Protein AF-A0A815ZBN8-F1 (afdb_monomer)

Organism: NCBI:txid392030

Mean predicted aligned error: 6.79 Å

Sequence (101 aa):
MGLISPPGMSAYCASKYAFELFSECLRREMFPWSLRISIIESGCLRTLIIQRHDRILRDLWNGLSADIRNRWGDNFYNDLLEKSVTKSPSTKHAEDPMKVV

Radius of gyration: 18.36 Å; Cα contacts (8 Å, |Δi|>4): 54; chains: 1; bounding box: 40×22×52 Å

Structure (mmCIF, N/CA/C/O backbone):
data_AF-A0A815ZBN8-F1
#
_entry.id   AF-A0A815ZBN8-F1
#
loop_
_atom_site.group_PDB
_atom_site.id
_atom_site.type_symbol
_atom_site.label_atom_id
_atom_site.label_alt_id
_atom_site.label_comp_id
_atom_site.label_asym_id
_atom_site.label_entity_id
_atom_site.label_seq_id
_atom_site.pdbx_PDB_ins_code
_atom_site.Cartn_x
_atom_site.Cartn_y
_atom_site.Cartn_z
_atom_site.occupancy
_atom_site.B_iso_or_equiv
_atom_site.auth_seq_id
_atom_site.auth_comp_id
_atom_site.auth_asym_id
_atom_site.auth_atom_id
_atom_site.pdbx_PDB_model_num
ATOM 1 N N . MET A 1 1 ? -0.594 7.890 5.452 1.00 57.03 1 MET A N 1
ATOM 2 C CA . MET A 1 1 ? -0.630 7.756 3.960 1.00 57.03 1 MET A CA 1
ATOM 3 C C . MET A 1 1 ? -2.085 7.660 3.460 1.00 57.03 1 MET A C 1
ATOM 5 O O . MET A 1 1 ? -2.356 6.928 2.514 1.00 57.03 1 MET A O 1
ATOM 9 N N . GLY A 1 2 ? -2.995 8.436 4.067 1.00 56.50 2 GLY A N 1
ATOM 10 C CA . GLY A 1 2 ? -4.401 8.605 3.665 1.00 56.50 2 GLY A CA 1
ATOM 11 C C . GLY A 1 2 ? -4.772 10.069 3.378 1.00 56.50 2 GLY A C 1
ATOM 12 O O . GLY A 1 2 ? -5.930 10.456 3.420 1.00 56.50 2 GLY A O 1
ATOM 13 N N . LEU A 1 3 ? -3.788 10.929 3.088 1.00 62.34 3 LEU A N 1
ATOM 14 C CA . LEU A 1 3 ? -4.010 12.356 2.785 1.00 62.34 3 LEU A CA 1
ATOM 15 C C . LEU A 1 3 ? -3.426 12.783 1.434 1.00 62.34 3 LEU A C 1
ATOM 17 O O . LEU A 1 3 ? -3.950 13.686 0.790 1.00 62.34 3 LEU A O 1
ATOM 21 N N . ILE A 1 4 ? -2.341 12.140 0.995 1.00 72.75 4 ILE A N 1
ATOM 22 C CA . ILE A 1 4 ? -1.635 12.456 -0.249 1.00 72.75 4 ILE A CA 1
ATOM 23 C C . ILE A 1 4 ? -1.330 11.138 -0.959 1.00 72.75 4 ILE A C 1
ATOM 25 O O . ILE A 1 4 ? -0.798 10.213 -0.345 1.00 72.75 4 ILE A O 1
ATOM 29 N N . SER A 1 5 ? -1.655 11.069 -2.252 1.00 80.19 5 SER A N 1
ATOM 30 C CA . SER A 1 5 ? -1.381 9.911 -3.109 1.00 80.19 5 SER A CA 1
ATOM 31 C C . SER A 1 5 ? -0.306 10.267 -4.138 1.00 80.19 5 SER A C 1
ATOM 33 O O . SER A 1 5 ? -0.632 10.855 -5.172 1.00 80.19 5 SER A O 1
ATOM 35 N N . PRO A 1 6 ? 0.980 9.971 -3.876 1.00 76.44 6 PRO A N 1
ATOM 36 C CA . PRO A 1 6 ? 2.029 10.239 -4.848 1.00 76.44 6 PRO A CA 1
ATOM 37 C C . PRO A 1 6 ? 1.872 9.339 -6.092 1.00 76.44 6 PRO A C 1
ATOM 39 O O . PRO A 1 6 ? 1.405 8.197 -5.978 1.00 76.44 6 PRO A O 1
ATOM 42 N N . PRO A 1 7 ? 2.282 9.815 -7.285 1.00 76.94 7 PRO A N 1
ATOM 43 C CA . PRO A 1 7 ? 2.292 8.999 -8.497 1.00 76.94 7 PRO A CA 1
ATOM 44 C C . PRO A 1 7 ? 3.058 7.685 -8.292 1.00 76.94 7 PRO A C 1
ATOM 46 O O . PRO A 1 7 ? 4.107 7.666 -7.653 1.00 76.94 7 PRO A O 1
ATOM 49 N N . GLY A 1 8 ? 2.527 6.583 -8.829 1.00 78.12 8 GLY A N 1
ATOM 50 C CA . GLY A 1 8 ? 3.114 5.242 -8.690 1.00 78.12 8 GLY A CA 1
ATOM 51 C C . GLY A 1 8 ? 2.685 4.459 -7.441 1.00 78.12 8 GLY A C 1
ATOM 52 O O . GLY A 1 8 ? 2.948 3.265 -7.373 1.00 78.12 8 GLY A O 1
ATOM 53 N N . MET A 1 9 ? 1.967 5.078 -6.494 1.00 80.38 9 MET A N 1
ATOM 54 C CA . MET A 1 9 ? 1.527 4.431 -5.243 1.00 80.38 9 MET A CA 1
ATOM 55 C C . MET A 1 9 ? 0.006 4.245 -5.141 1.00 80.38 9 MET A C 1
ATOM 57 O O . MET A 1 9 ? -0.508 3.954 -4.063 1.00 80.38 9 MET A O 1
ATOM 61 N N . SER A 1 10 ? -0.735 4.394 -6.244 1.00 87.12 10 SER A N 1
ATOM 62 C CA . SER A 1 10 ? -2.208 4.422 -6.243 1.00 87.12 10 SER A 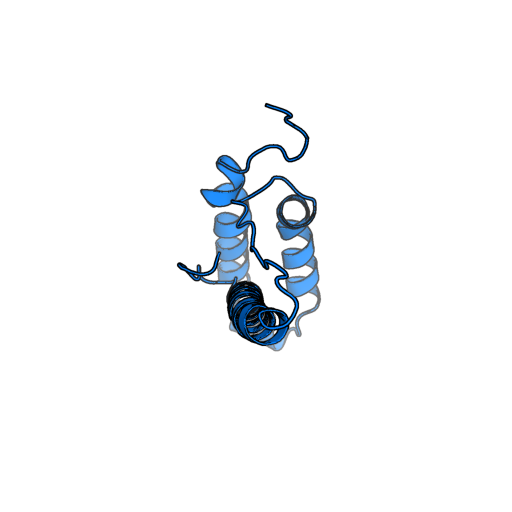CA 1
ATOM 63 C C . SER A 1 10 ? -2.844 3.201 -5.574 1.00 87.12 10 SER A C 1
ATOM 65 O O . SER A 1 10 ? -3.721 3.366 -4.732 1.00 87.12 10 SER A O 1
ATOM 67 N N . ALA A 1 11 ? -2.375 1.988 -5.880 1.00 89.00 11 ALA A N 1
ATOM 68 C CA . ALA A 1 11 ? -2.898 0.758 -5.279 1.00 89.00 11 ALA A CA 1
ATOM 69 C C . ALA A 1 11 ? -2.636 0.683 -3.762 1.00 89.00 11 ALA A C 1
ATOM 71 O O . ALA A 1 11 ? -3.510 0.281 -2.991 1.00 89.00 11 ALA A O 1
ATOM 72 N N . TYR A 1 12 ? -1.446 1.109 -3.324 1.00 86.00 12 TYR A N 1
ATOM 73 C CA . TYR A 1 12 ? -1.094 1.168 -1.905 1.00 86.00 12 TYR A CA 1
ATOM 74 C C . TYR A 1 12 ? -1.952 2.200 -1.165 1.00 86.00 12 TYR A C 1
ATOM 76 O O . TYR A 1 12 ? -2.567 1.870 -0.151 1.00 86.00 12 TYR A O 1
ATOM 84 N N . CYS A 1 13 ? -2.051 3.422 -1.697 1.00 87.94 13 CYS A N 1
ATOM 85 C CA . CYS A 1 13 ? -2.881 4.484 -1.134 1.00 87.94 13 CYS A CA 1
ATOM 86 C C . CYS A 1 13 ? -4.350 4.055 -1.065 1.00 87.94 13 CYS A C 1
ATOM 88 O O . CYS A 1 13 ? -4.939 4.134 0.007 1.00 87.94 13 CYS A O 1
ATOM 90 N N . ALA A 1 14 ? -4.917 3.509 -2.146 1.00 91.31 14 ALA A N 1
ATOM 91 C CA . ALA A 1 14 ? -6.290 2.999 -2.164 1.00 91.31 14 ALA A CA 1
ATOM 92 C C . ALA A 1 14 ? -6.537 1.965 -1.053 1.00 91.31 14 ALA A C 1
ATOM 94 O O . ALA A 1 14 ? -7.546 2.033 -0.356 1.00 91.31 14 ALA A O 1
ATOM 95 N N . SER A 1 15 ? -5.581 1.057 -0.833 1.00 92.75 15 SER A N 1
ATOM 96 C CA . SER A 1 15 ? -5.661 0.061 0.240 1.00 92.75 15 SER A CA 1
ATOM 97 C C . SER A 1 15 ? -5.605 0.699 1.637 1.00 92.75 15 SER A C 1
ATOM 99 O O . SER A 1 15 ? -6.329 0.272 2.534 1.00 92.75 15 SER A O 1
ATOM 101 N N . LYS A 1 16 ? -4.782 1.741 1.838 1.00 91.00 16 LYS A N 1
ATOM 102 C CA . LYS A 1 16 ? -4.711 2.491 3.106 1.00 91.00 16 LYS A CA 1
ATOM 103 C C . LYS A 1 16 ? -6.001 3.266 3.393 1.00 91.00 16 LYS A C 1
ATOM 105 O O . LYS A 1 16 ? -6.508 3.152 4.504 1.00 91.00 16 LYS A O 1
ATOM 110 N N . TYR A 1 17 ? -6.576 3.933 2.391 1.00 91.81 17 TYR A N 1
ATOM 111 C CA . TYR A 1 17 ? -7.891 4.580 2.502 1.00 91.81 17 TYR A CA 1
ATOM 112 C C . TYR A 1 17 ? -9.005 3.576 2.825 1.00 91.81 17 TYR A C 1
ATOM 114 O O . TYR A 1 17 ? -9.831 3.819 3.702 1.00 91.81 17 TYR A O 1
ATOM 122 N N . ALA A 1 18 ? -9.022 2.423 2.149 1.00 94.00 18 ALA A N 1
ATOM 123 C CA . ALA A 1 18 ? -9.998 1.373 2.429 1.00 94.00 18 ALA A CA 1
ATOM 124 C C . ALA A 1 18 ? -9.875 0.850 3.871 1.00 94.00 18 ALA A C 1
ATOM 126 O O . ALA A 1 18 ? -10.884 0.626 4.536 1.00 94.00 18 ALA A O 1
ATOM 127 N N . PHE A 1 19 ? -8.647 0.701 4.376 1.00 94.06 19 PHE A N 1
ATOM 128 C CA . PHE A 1 19 ? -8.393 0.284 5.754 1.00 94.06 19 PHE A CA 1
ATOM 129 C C . PHE A 1 19 ? -8.848 1.324 6.792 1.00 94.06 19 PHE A C 1
ATOM 131 O O . PHE A 1 19 ? -9.391 0.956 7.837 1.00 94.06 19 PHE A O 1
ATOM 138 N N . GLU A 1 20 ? -8.658 2.614 6.509 1.00 93.88 20 GLU A N 1
ATOM 139 C CA . GLU A 1 20 ? -9.171 3.707 7.343 1.00 93.88 20 GLU A CA 1
ATOM 140 C C . GLU A 1 20 ? -10.700 3.669 7.427 1.00 93.88 20 GLU A C 1
ATOM 142 O O . GLU A 1 20 ? -11.255 3.688 8.527 1.00 93.88 20 GLU A O 1
ATOM 147 N N . LEU A 1 21 ? -11.376 3.509 6.285 1.00 95.00 21 LEU A N 1
ATOM 148 C CA . LEU A 1 21 ? -12.834 3.388 6.234 1.00 95.00 21 LEU A CA 1
ATOM 149 C C . LEU A 1 21 ? -13.338 2.135 6.964 1.00 95.00 21 LEU A C 1
ATOM 151 O O . LEU A 1 21 ? -14.301 2.204 7.725 1.00 95.00 21 LEU A O 1
ATOM 155 N N . PHE A 1 22 ? -12.673 0.996 6.776 1.00 96.62 22 PHE A N 1
ATOM 156 C CA . PHE A 1 22 ? -12.995 -0.236 7.495 1.00 96.62 22 PHE A CA 1
ATOM 157 C C . PHE A 1 22 ? -12.912 -0.039 9.015 1.00 96.62 22 PHE A C 1
ATOM 159 O O . PHE A 1 22 ? -13.824 -0.414 9.750 1.00 96.62 22 PHE A O 1
ATOM 166 N N . SER A 1 23 ? -11.843 0.600 9.485 1.00 96.50 23 SER A N 1
ATOM 167 C CA . SER A 1 23 ? -11.629 0.872 10.908 1.00 96.50 23 SER A CA 1
ATOM 168 C C . SER A 1 23 ? -12.654 1.861 11.483 1.00 96.50 23 SER A C 1
ATOM 170 O O . SER A 1 23 ? -13.029 1.746 12.650 1.00 96.50 23 SER A O 1
ATOM 172 N N . GLU A 1 24 ? -13.124 2.821 10.679 1.00 96.06 24 GLU A N 1
ATOM 173 C CA . GLU A 1 24 ? -14.221 3.735 11.031 1.00 96.06 24 GLU A CA 1
ATOM 174 C C . GLU A 1 24 ? -15.540 2.979 11.250 1.00 96.06 24 GLU A C 1
ATOM 176 O O . GLU A 1 24 ? -16.194 3.182 12.276 1.00 96.06 24 GLU A O 1
ATOM 181 N N . CYS A 1 25 ? -15.909 2.078 10.332 1.00 97.62 25 CYS A N 1
ATOM 182 C CA . CYS A 1 25 ? -17.081 1.212 10.495 1.00 97.62 25 CYS A CA 1
ATOM 183 C C . CYS A 1 25 ? -16.948 0.344 11.748 1.00 97.62 25 CYS A C 1
ATOM 185 O O . CYS A 1 25 ? -17.833 0.357 12.607 1.00 97.62 25 CYS A O 1
ATOM 187 N N . LEU A 1 26 ? -15.795 -0.312 11.912 1.00 97.75 26 LEU A N 1
ATOM 188 C CA . LEU A 1 26 ? -15.524 -1.177 13.055 1.00 97.75 26 LEU A CA 1
ATOM 189 C C . LEU A 1 26 ? -15.632 -0.419 14.384 1.00 97.75 26 LEU A C 1
ATOM 191 O O . LEU A 1 26 ? -16.138 -0.960 15.361 1.00 97.75 26 LEU A O 1
ATOM 195 N N . ARG A 1 27 ? -15.217 0.852 14.443 1.00 97.62 27 ARG A N 1
ATOM 196 C CA . ARG A 1 27 ? -15.368 1.669 15.658 1.00 97.62 27 ARG A CA 1
ATOM 197 C C . ARG A 1 27 ? -16.832 1.832 16.069 1.00 97.62 27 ARG A C 1
ATOM 199 O O . ARG A 1 27 ? -17.131 1.784 17.259 1.00 97.62 27 ARG A O 1
ATOM 206 N N . ARG A 1 28 ? -17.733 2.032 15.104 1.00 97.44 28 ARG A N 1
ATOM 207 C CA . ARG A 1 28 ? -19.177 2.181 15.358 1.00 97.44 28 ARG A CA 1
ATOM 208 C C . ARG A 1 28 ? -19.805 0.855 15.745 1.00 97.44 28 ARG A C 1
ATOM 210 O O . ARG A 1 28 ? -20.596 0.812 16.680 1.00 97.44 28 ARG A O 1
ATOM 217 N N . GLU A 1 29 ? -19.411 -0.213 15.060 1.00 98.06 29 GLU A N 1
ATOM 218 C CA . GLU A 1 29 ? -19.849 -1.566 15.382 1.00 98.06 29 GLU A CA 1
ATOM 219 C C . GLU A 1 29 ? -19.438 -1.940 16.799 1.00 98.06 29 GLU A C 1
ATOM 221 O O . GLU A 1 29 ? -20.265 -2.431 17.545 1.00 98.06 29 GLU A O 1
ATOM 226 N N . MET A 1 30 ? -18.203 -1.647 17.208 1.00 98.38 30 MET A N 1
ATOM 227 C CA . MET A 1 30 ? -17.663 -2.032 18.514 1.00 98.38 30 MET A CA 1
ATOM 228 C C . MET A 1 30 ? -18.147 -1.159 19.688 1.00 98.38 30 MET A C 1
ATOM 230 O O . MET A 1 30 ? -17.951 -1.518 20.854 1.00 98.38 30 MET A O 1
ATOM 234 N N . PHE A 1 31 ? -18.816 -0.038 19.401 1.00 97.31 31 PHE A N 1
ATOM 235 C CA . PHE A 1 31 ? -19.296 0.919 20.402 1.00 97.31 31 PHE A CA 1
ATOM 236 C C . PHE A 1 31 ? -20.211 0.314 21.491 1.00 97.31 31 PHE A C 1
ATOM 238 O O . PHE A 1 31 ? -19.981 0.619 22.664 1.00 97.31 31 PHE A O 1
ATOM 245 N N . PRO A 1 32 ? -21.184 -0.577 21.191 1.00 98.25 32 PRO A N 1
ATOM 246 C CA . PRO A 1 32 ? -22.057 -1.187 22.201 1.00 98.25 32 PRO A CA 1
ATOM 247 C C . PRO A 1 32 ? -21.308 -2.003 23.263 1.00 98.25 32 PRO A C 1
ATOM 249 O O . PRO A 1 32 ? -21.810 -2.176 24.370 1.00 98.25 32 PRO A O 1
ATOM 252 N N . TRP A 1 33 ? -20.096 -2.475 22.954 1.00 98.25 33 TRP A N 1
ATOM 253 C CA . TRP A 1 33 ? -19.250 -3.240 23.876 1.00 98.25 33 TRP A CA 1
ATOM 254 C C . TRP A 1 33 ? -18.220 -2.379 24.614 1.00 98.25 33 TRP A C 1
ATOM 256 O O . TRP A 1 33 ? -17.343 -2.912 25.288 1.00 98.25 33 TRP A O 1
ATOM 266 N N . SER A 1 34 ? -18.306 -1.047 24.506 1.00 97.56 34 SER A N 1
ATOM 267 C CA . SER A 1 34 ? -17.340 -0.108 25.101 1.00 97.56 34 SER A CA 1
ATOM 268 C C . SER A 1 34 ? -15.887 -0.342 24.652 1.00 97.56 34 SER A C 1
ATOM 270 O O . SER A 1 34 ? -14.939 0.022 25.353 1.00 97.56 34 SER A O 1
ATOM 272 N N . LEU A 1 35 ? -15.696 -0.937 23.470 1.00 97.88 35 LEU A N 1
ATOM 273 C CA . LEU A 1 35 ? -14.382 -1.190 22.886 1.00 97.88 35 LEU A CA 1
ATOM 274 C C . LEU A 1 35 ? -13.932 0.009 22.042 1.00 97.88 35 LE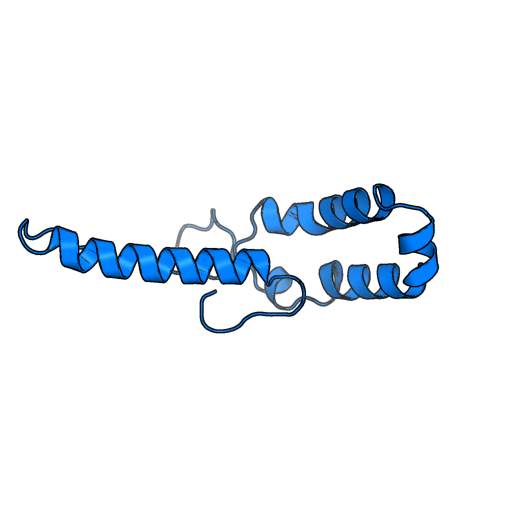U A C 1
ATOM 276 O O . LEU A 1 35 ? -14.686 0.548 21.232 1.00 97.88 35 LEU A O 1
ATOM 280 N N . ARG A 1 36 ? -12.675 0.429 22.226 1.00 97.31 36 ARG A N 1
ATOM 281 C CA . ARG A 1 36 ? -12.074 1.560 21.505 1.00 97.31 36 ARG A CA 1
ATOM 282 C C . ARG A 1 36 ? -11.181 1.068 20.373 1.00 97.31 36 ARG A C 1
ATOM 284 O O . ARG A 1 36 ? -10.278 0.271 20.601 1.00 97.31 36 ARG A O 1
ATOM 291 N N . ILE A 1 37 ? -11.413 1.600 19.175 1.00 97.06 37 ILE A N 1
ATOM 292 C CA . ILE A 1 37 ? -10.628 1.313 17.971 1.00 97.06 37 ILE A CA 1
ATOM 293 C C . ILE A 1 37 ? -9.864 2.570 17.552 1.00 97.06 37 ILE A C 1
ATOM 295 O O . ILE A 1 37 ? -10.472 3.612 17.278 1.00 97.06 37 ILE A O 1
ATOM 299 N N . SER A 1 38 ? -8.540 2.444 17.457 1.00 94.94 38 SER A N 1
ATOM 300 C CA . SER A 1 38 ? -7.617 3.505 17.045 1.00 94.94 38 SER A CA 1
ATOM 301 C C . SER A 1 38 ? -6.689 3.001 15.943 1.00 94.94 38 SER A C 1
ATOM 303 O O . SER A 1 38 ? -6.232 1.861 15.991 1.00 94.94 38 SER A O 1
ATOM 305 N N . ILE A 1 39 ? -6.386 3.863 14.973 1.00 93.44 39 ILE A N 1
ATOM 306 C CA . ILE A 1 39 ? -5.385 3.603 13.932 1.00 93.44 39 ILE A CA 1
ATOM 307 C C . ILE A 1 39 ? -4.125 4.378 14.296 1.00 93.44 39 ILE A C 1
ATOM 309 O O . ILE A 1 39 ? -4.201 5.555 14.642 1.00 93.44 39 ILE A O 1
ATOM 313 N N . ILE A 1 40 ? -2.971 3.727 14.189 1.00 90.50 40 ILE A N 1
ATOM 314 C CA . ILE A 1 40 ? -1.675 4.395 14.282 1.00 90.50 40 ILE A CA 1
ATOM 315 C C . ILE A 1 40 ? -1.161 4.596 12.861 1.00 90.50 40 ILE A C 1
ATOM 317 O O . ILE A 1 40 ? -0.841 3.637 12.154 1.00 90.50 40 ILE A O 1
ATOM 321 N N . GLU A 1 41 ? -1.102 5.853 12.431 1.00 87.62 41 GLU A N 1
ATOM 322 C CA . GLU A 1 41 ? -0.516 6.217 11.148 1.00 87.62 41 GLU A CA 1
ATOM 323 C C . GLU A 1 41 ? 0.985 6.433 11.289 1.00 87.62 41 GLU A C 1
ATOM 325 O O . GLU A 1 41 ? 1.449 7.495 11.696 1.00 87.62 41 GLU A O 1
ATOM 330 N N . SER A 1 42 ? 1.759 5.415 10.920 1.00 83.00 42 SER A N 1
ATOM 331 C CA . SER A 1 42 ? 3.202 5.571 10.797 1.00 83.00 42 SER A CA 1
ATOM 332 C C . SER A 1 42 ? 3.557 6.409 9.566 1.00 83.00 42 SER A C 1
ATOM 334 O O . SER A 1 42 ? 2.952 6.270 8.495 1.00 83.00 42 SER A O 1
ATOM 336 N N . GLY A 1 43 ? 4.609 7.214 9.698 1.00 80.81 43 GLY A N 1
ATOM 337 C CA . GLY A 1 43 ? 5.312 7.793 8.559 1.00 80.81 43 GLY A CA 1
ATOM 338 C C . GLY A 1 43 ? 6.064 6.736 7.740 1.00 80.81 43 GLY A C 1
ATOM 339 O O . GLY A 1 43 ? 5.899 5.525 7.918 1.00 80.81 43 GLY A O 1
ATOM 340 N N . CYS A 1 44 ? 6.911 7.196 6.821 1.00 77.31 44 CYS A N 1
ATOM 341 C CA . CYS A 1 44 ? 7.804 6.306 6.086 1.00 77.31 44 CYS A CA 1
ATOM 342 C C . CYS A 1 44 ? 8.836 5.695 7.041 1.00 77.31 44 CYS A C 1
ATOM 344 O O . CYS A 1 44 ? 9.607 6.415 7.668 1.00 77.31 44 CYS A O 1
ATOM 346 N N . LEU A 1 45 ? 8.869 4.366 7.107 1.00 82.50 45 LEU A N 1
ATOM 347 C CA . LEU A 1 45 ? 9.826 3.607 7.909 1.00 82.50 45 LEU A CA 1
ATOM 348 C C . LEU A 1 45 ? 10.753 2.815 7.000 1.00 82.50 45 LEU A C 1
ATOM 350 O O . LEU A 1 45 ? 10.303 2.228 6.010 1.00 82.50 45 LEU A O 1
ATOM 354 N N . ARG A 1 46 ? 12.036 2.742 7.363 1.00 81.00 46 ARG A N 1
ATOM 355 C CA . ARG A 1 46 ? 13.062 1.998 6.623 1.00 81.00 46 ARG A CA 1
ATOM 356 C C . ARG A 1 46 ? 12.864 0.486 6.777 1.00 81.00 46 ARG A C 1
ATOM 358 O O . ARG A 1 46 ? 13.577 -0.194 7.505 1.00 81.00 46 ARG A O 1
ATOM 365 N N . THR A 1 47 ? 11.871 -0.031 6.068 1.00 83.44 47 THR A N 1
ATOM 366 C CA . THR A 1 47 ? 11.491 -1.446 6.022 1.00 83.44 47 THR A CA 1
ATOM 367 C C . THR A 1 47 ? 11.932 -2.090 4.708 1.00 83.44 47 THR A C 1
ATOM 369 O O . THR A 1 47 ? 12.304 -1.407 3.749 1.00 83.44 47 THR A O 1
ATOM 372 N N . LEU A 1 48 ? 11.836 -3.421 4.632 1.00 82.19 48 LEU A N 1
ATOM 373 C CA . LEU A 1 48 ? 12.168 -4.184 3.425 1.00 82.19 48 LEU A CA 1
ATOM 374 C C . LEU A 1 48 ? 11.341 -3.775 2.195 1.00 82.19 48 LEU A C 1
ATOM 376 O O . LEU A 1 48 ? 11.845 -3.889 1.083 1.00 82.19 48 LEU A O 1
ATOM 380 N N . ILE A 1 49 ? 10.111 -3.276 2.379 1.00 79.00 49 ILE A N 1
ATOM 381 C CA . ILE A 1 49 ? 9.273 -2.759 1.282 1.00 79.00 49 ILE A CA 1
ATOM 382 C C . ILE A 1 49 ? 9.960 -1.590 0.573 1.00 79.00 49 ILE A C 1
ATOM 384 O O . ILE A 1 49 ? 9.986 -1.554 -0.653 1.00 79.00 49 ILE A O 1
ATOM 388 N N . ILE A 1 50 ? 10.552 -0.664 1.332 1.00 78.38 50 ILE A N 1
ATOM 389 C CA . ILE A 1 50 ? 11.265 0.484 0.763 1.00 78.38 50 ILE A CA 1
ATOM 390 C C . ILE A 1 50 ? 12.616 0.040 0.198 1.00 78.38 50 ILE A C 1
ATOM 392 O O . ILE A 1 50 ? 12.988 0.434 -0.902 1.00 78.38 50 ILE A O 1
ATOM 396 N N . GLN A 1 51 ? 13.342 -0.807 0.933 1.00 79.69 51 GLN A N 1
ATOM 397 C CA . GLN A 1 51 ? 14.694 -1.229 0.556 1.00 79.69 51 GLN A CA 1
ATOM 398 C C . GLN A 1 51 ? 14.745 -2.129 -0.683 1.00 79.69 51 GLN A C 1
ATOM 400 O O . GLN A 1 51 ? 15.762 -2.143 -1.361 1.00 79.69 51 GLN A O 1
ATOM 405 N N . ARG A 1 52 ? 13.690 -2.905 -0.962 1.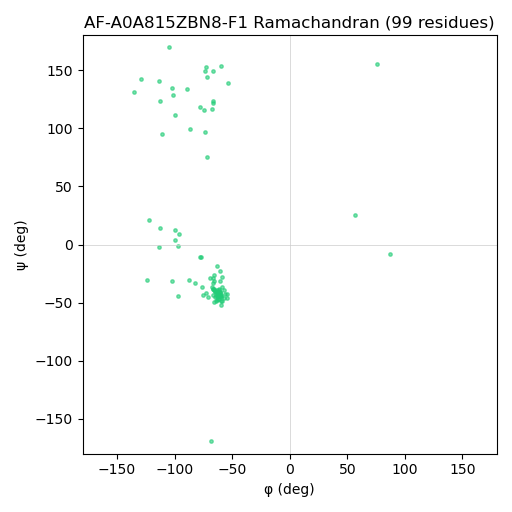00 82.25 52 ARG A N 1
ATOM 406 C CA . ARG A 1 52 ? 13.628 -3.825 -2.115 1.00 82.25 52 ARG A CA 1
ATOM 407 C C . ARG A 1 52 ? 12.851 -3.258 -3.301 1.00 82.25 52 ARG A C 1
ATOM 409 O O . ARG A 1 52 ? 12.622 -3.973 -4.276 1.00 82.25 52 ARG A O 1
ATOM 416 N N . HIS A 1 53 ? 12.401 -2.011 -3.210 1.00 79.69 53 HIS A N 1
ATOM 417 C CA . HIS A 1 53 ? 11.528 -1.407 -4.208 1.00 79.69 53 HIS A CA 1
ATOM 418 C C . HIS A 1 53 ? 12.184 -1.336 -5.597 1.00 79.69 53 HIS A C 1
ATOM 420 O O . HIS A 1 53 ? 11.532 -1.596 -6.604 1.00 79.69 53 HIS A O 1
ATOM 426 N N . ASP A 1 54 ? 13.486 -1.055 -5.661 1.00 83.00 54 ASP A N 1
ATOM 427 C CA . ASP A 1 54 ? 14.257 -1.013 -6.906 1.00 83.00 54 ASP A CA 1
ATOM 428 C C . ASP A 1 54 ? 14.290 -2.379 -7.609 1.00 83.00 54 ASP A C 1
ATOM 430 O O . ASP A 1 54 ? 14.072 -2.467 -8.819 1.00 83.00 54 ASP A O 1
ATOM 434 N N . ARG A 1 55 ? 14.502 -3.454 -6.842 1.00 85.69 55 ARG A N 1
ATOM 435 C CA . ARG A 1 55 ? 14.506 -4.821 -7.356 1.00 85.69 55 ARG A CA 1
ATOM 436 C C . ARG A 1 55 ? 13.129 -5.203 -7.883 1.00 85.69 55 ARG A C 1
ATOM 438 O O . ARG A 1 55 ? 13.037 -5.721 -8.987 1.00 85.69 55 ARG A O 1
ATOM 445 N N . ILE A 1 56 ? 12.070 -4.892 -7.136 1.00 85.19 56 ILE A N 1
ATOM 446 C CA . ILE A 1 56 ? 10.689 -5.162 -7.561 1.00 85.19 56 ILE A CA 1
ATOM 447 C C . ILE A 1 56 ? 10.379 -4.434 -8.876 1.00 85.19 56 ILE A C 1
ATOM 449 O O . ILE A 1 56 ? 9.817 -5.037 -9.787 1.00 85.19 56 ILE A O 1
ATOM 453 N N . LEU A 1 57 ? 10.783 -3.166 -9.011 1.00 86.38 57 LEU A N 1
ATOM 454 C CA . LEU A 1 57 ? 10.608 -2.408 -10.253 1.00 86.38 57 LEU A CA 1
ATOM 455 C C . LEU A 1 57 ? 11.391 -3.007 -11.431 1.00 86.38 57 LEU A C 1
ATOM 457 O O . LEU A 1 57 ? 10.885 -3.027 -12.552 1.00 86.38 57 LEU A O 1
ATOM 461 N N . ARG A 1 58 ? 12.617 -3.494 -11.199 1.00 89.56 58 ARG A N 1
ATOM 462 C CA . ARG A 1 58 ? 13.426 -4.197 -12.214 1.00 89.56 58 ARG A CA 1
ATOM 463 C C . ARG A 1 58 ? 12.780 -5.499 -12.658 1.00 89.56 58 ARG A C 1
ATOM 465 O O . ARG A 1 58 ? 12.644 -5.724 -13.858 1.00 89.56 58 ARG A O 1
ATOM 472 N N . ASP A 1 59 ? 12.355 -6.316 -11.705 1.00 91.94 59 ASP A N 1
ATOM 473 C CA . ASP A 1 59 ? 11.715 -7.599 -11.979 1.00 91.94 59 ASP A CA 1
ATOM 474 C C . ASP A 1 59 ? 10.392 -7.388 -12.737 1.00 91.94 59 ASP A C 1
ATOM 476 O O . ASP A 1 59 ? 10.132 -8.074 -13.726 1.00 91.94 59 ASP A O 1
ATOM 480 N N . LEU A 1 60 ? 9.608 -6.370 -12.354 1.00 90.00 60 LEU A N 1
ATOM 481 C CA . LEU A 1 60 ? 8.397 -5.965 -13.068 1.00 90.00 60 LEU A CA 1
ATOM 482 C C . LEU A 1 60 ? 8.704 -5.559 -14.513 1.00 90.00 60 LEU A C 1
ATOM 484 O O . LEU A 1 60 ? 8.078 -6.089 -15.424 1.00 90.00 60 LEU A O 1
ATOM 488 N N . TRP A 1 61 ? 9.664 -4.653 -14.735 1.00 92.62 61 TRP A N 1
ATOM 489 C CA . TRP A 1 61 ? 10.016 -4.185 -16.081 1.00 92.62 61 TRP A CA 1
ATOM 490 C C . TRP A 1 61 ? 10.481 -5.326 -16.985 1.00 92.62 61 TRP A C 1
ATOM 492 O O . TRP A 1 61 ? 10.011 -5.450 -18.114 1.00 92.62 61 TRP A O 1
ATOM 502 N N . ASN A 1 62 ? 11.348 -6.201 -16.474 1.00 92.94 62 ASN A N 1
ATOM 503 C CA . ASN A 1 62 ? 11.854 -7.351 -17.221 1.00 92.94 62 ASN A CA 1
ATOM 504 C C . ASN A 1 62 ? 10.764 -8.387 -17.531 1.00 92.94 62 ASN A C 1
ATOM 506 O O . ASN A 1 62 ? 10.856 -9.074 -18.549 1.00 92.94 62 ASN A O 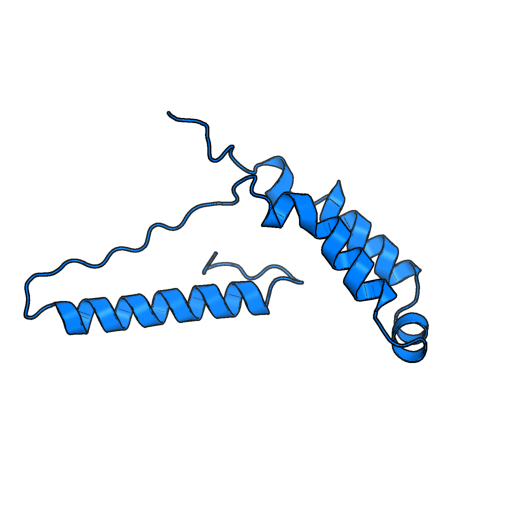1
ATOM 510 N N . GLY A 1 63 ? 9.734 -8.481 -16.684 1.00 93.94 63 GLY A N 1
ATOM 511 C CA . GLY A 1 63 ? 8.573 -9.346 -16.888 1.00 93.94 63 GLY A CA 1
ATOM 512 C C . GLY A 1 63 ? 7.535 -8.810 -17.881 1.00 93.94 63 GLY A C 1
ATOM 513 O O . GLY A 1 63 ? 6.639 -9.557 -18.271 1.00 93.94 63 GLY A O 1
ATOM 514 N N . LEU A 1 64 ? 7.624 -7.544 -18.309 1.00 94.44 64 LEU A N 1
ATOM 515 C CA . LEU A 1 64 ? 6.694 -6.974 -19.288 1.00 94.44 64 LEU A CA 1
ATOM 516 C C . LEU A 1 64 ? 6.955 -7.510 -20.703 1.00 94.44 64 LEU A C 1
ATOM 518 O O . LEU A 1 64 ? 8.092 -7.772 -21.115 1.00 94.44 64 LEU A O 1
ATOM 522 N N . SER A 1 65 ? 5.883 -7.604 -21.494 1.00 95.38 65 SER A N 1
ATOM 523 C CA . SER A 1 65 ? 5.990 -7.972 -22.906 1.00 95.38 65 SER A CA 1
ATOM 524 C C . SER A 1 65 ? 6.867 -6.979 -23.676 1.00 95.38 65 SER A C 1
ATOM 526 O O . SER A 1 65 ? 6.998 -5.805 -23.309 1.00 95.38 65 SER A O 1
ATOM 528 N N . ALA A 1 66 ? 7.482 -7.454 -24.762 1.00 93.69 66 ALA A N 1
ATOM 529 C CA . ALA A 1 66 ? 8.323 -6.618 -25.615 1.00 93.69 66 ALA A CA 1
ATOM 530 C C . ALA A 1 66 ? 7.550 -5.403 -26.157 1.00 93.69 66 ALA A C 1
ATOM 532 O O . ALA A 1 66 ? 8.081 -4.298 -26.151 1.00 93.69 66 ALA A O 1
ATOM 533 N N . ASP A 1 67 ? 6.275 -5.571 -26.520 1.00 95.88 67 ASP A N 1
ATOM 534 C CA . ASP A 1 67 ? 5.436 -4.482 -27.039 1.00 95.88 67 ASP A CA 1
ATOM 535 C C . ASP A 1 67 ? 5.262 -3.338 -26.038 1.00 95.88 67 ASP A C 1
ATOM 537 O O . ASP A 1 67 ? 5.303 -2.167 -26.412 1.00 95.88 67 ASP A O 1
ATOM 541 N N . ILE A 1 68 ? 5.081 -3.661 -24.753 1.00 93.75 68 ILE A N 1
ATOM 542 C CA . ILE A 1 68 ? 4.919 -2.657 -23.697 1.00 93.75 68 ILE A CA 1
ATOM 543 C C . ILE A 1 68 ? 6.253 -1.954 -23.447 1.00 93.75 68 ILE A C 1
ATOM 545 O O . ILE A 1 68 ? 6.287 -0.725 -23.397 1.00 93.75 68 ILE A O 1
ATOM 549 N N . ARG A 1 69 ? 7.357 -2.703 -23.352 1.00 94.00 69 ARG A N 1
ATOM 550 C CA . ARG A 1 69 ? 8.691 -2.107 -23.181 1.00 94.00 69 ARG A CA 1
ATOM 551 C C . ARG A 1 69 ? 9.065 -1.197 -24.345 1.00 94.00 69 ARG A C 1
ATOM 553 O O . ARG A 1 69 ? 9.525 -0.088 -24.109 1.00 94.00 69 ARG A O 1
ATOM 560 N N . ASN A 1 70 ? 8.771 -1.605 -25.577 1.00 93.62 70 ASN A N 1
ATOM 561 C CA . ASN A 1 70 ? 9.000 -0.790 -26.769 1.00 93.62 70 ASN A CA 1
ATOM 562 C C . ASN A 1 70 ? 8.102 0.455 -26.800 1.00 93.62 70 ASN A C 1
ATOM 564 O O . ASN A 1 70 ? 8.555 1.522 -27.201 1.00 93.62 70 ASN A O 1
ATOM 568 N N . ARG A 1 71 ? 6.840 0.340 -26.358 1.00 95.06 71 ARG A N 1
ATOM 569 C CA . ARG A 1 71 ? 5.891 1.464 -26.312 1.00 95.06 71 ARG A CA 1
ATOM 570 C C . ARG A 1 71 ? 6.337 2.568 -25.357 1.00 95.06 71 ARG A C 1
ATOM 572 O O . ARG A 1 71 ? 6.209 3.739 -25.696 1.00 95.06 71 ARG A O 1
ATOM 579 N N . TRP A 1 72 ? 6.795 2.201 -24.163 1.00 92.12 72 TRP A N 1
ATOM 580 C CA . TRP A 1 72 ? 7.214 3.171 -23.145 1.00 92.12 72 TRP A CA 1
ATOM 581 C C . TRP A 1 72 ? 8.684 3.582 -23.299 1.00 92.12 72 TRP A C 1
ATOM 583 O O . TRP A 1 72 ? 9.035 4.724 -23.010 1.00 92.12 72 TRP A O 1
ATOM 593 N N . GLY A 1 73 ? 9.523 2.678 -23.803 1.00 93.00 73 GLY A N 1
ATOM 594 C CA . GLY A 1 73 ? 10.947 2.880 -24.036 1.00 93.00 73 GLY A CA 1
ATOM 595 C C . GLY A 1 73 ? 11.796 2.833 -22.762 1.00 93.00 73 GLY A C 1
ATOM 596 O O . GLY A 1 73 ? 11.341 3.137 -21.657 1.00 93.00 73 GLY A O 1
ATOM 597 N N . ASP A 1 74 ? 13.078 2.503 -22.925 1.00 90.38 74 ASP A N 1
ATOM 598 C CA . ASP A 1 74 ? 14.025 2.414 -21.805 1.00 90.38 74 ASP A CA 1
ATOM 599 C C . ASP A 1 74 ? 14.288 3.771 -21.140 1.00 90.38 74 ASP A C 1
ATOM 601 O O . ASP A 1 74 ? 14.579 3.837 -19.948 1.00 90.38 74 ASP A O 1
ATOM 605 N N . ASN A 1 75 ? 14.130 4.876 -21.876 1.00 92.56 75 ASN A N 1
ATOM 606 C CA . ASN A 1 75 ? 14.277 6.225 -21.325 1.00 92.56 75 ASN A CA 1
ATOM 607 C C . ASN A 1 75 ? 13.250 6.504 -20.220 1.00 92.56 75 ASN A C 1
ATOM 609 O O . ASN A 1 75 ? 13.612 7.032 -19.170 1.00 92.56 75 ASN A O 1
ATOM 613 N N . PHE A 1 76 ? 11.988 6.109 -20.429 1.00 90.50 76 PHE A N 1
ATOM 614 C CA . PHE A 1 76 ? 10.942 6.232 -19.413 1.00 90.50 76 PHE A CA 1
ATOM 615 C C . PHE A 1 76 ? 11.274 5.390 -18.179 1.00 90.50 76 PHE A C 1
ATOM 617 O O . PHE A 1 76 ? 11.162 5.860 -17.048 1.00 90.50 76 PHE A O 1
ATOM 624 N N . TYR A 1 77 ? 11.720 4.153 -18.397 1.00 89.62 77 TYR A N 1
ATOM 625 C CA . TYR A 1 77 ? 12.094 3.249 -17.317 1.00 89.62 77 TYR A CA 1
ATOM 626 C C . TYR A 1 77 ? 13.270 3.778 -16.483 1.00 89.62 77 TYR A C 1
ATOM 628 O O . TYR A 1 77 ? 13.211 3.768 -15.252 1.00 89.62 77 TYR A O 1
ATOM 636 N N . ASN A 1 78 ? 14.312 4.291 -17.137 1.00 89.44 78 ASN A N 1
ATOM 637 C CA . ASN A 1 78 ? 15.476 4.858 -16.463 1.00 89.44 78 ASN A CA 1
ATOM 638 C C . ASN A 1 78 ? 15.113 6.110 -15.645 1.00 89.44 78 ASN A C 1
ATOM 640 O O . ASN A 1 78 ? 15.553 6.233 -14.502 1.00 89.44 78 ASN A O 1
ATOM 644 N N . ASP A 1 79 ? 14.256 6.989 -16.173 1.00 88.31 79 ASP A N 1
ATOM 645 C CA . ASP A 1 79 ? 13.747 8.160 -15.442 1.00 88.31 79 ASP A CA 1
ATOM 646 C C . ASP A 1 79 ? 12.883 7.752 -14.229 1.00 88.31 79 ASP A C 1
ATOM 648 O O . ASP A 1 79 ? 13.030 8.299 -13.131 1.00 88.31 79 ASP A O 1
ATOM 652 N N . LEU A 1 80 ? 12.030 6.730 -14.382 1.00 83.75 80 LEU A N 1
ATOM 653 C CA . LEU A 1 80 ? 11.236 6.167 -13.286 1.00 83.75 80 LEU A CA 1
ATOM 654 C C . LEU A 1 80 ? 12.128 5.597 -12.172 1.00 83.75 80 LEU A C 1
ATOM 656 O O . LEU A 1 80 ? 11.868 5.840 -10.987 1.00 83.75 80 LEU A O 1
ATOM 660 N N . LEU A 1 81 ? 13.175 4.852 -12.538 1.00 83.12 81 LEU A N 1
ATOM 661 C CA . LEU A 1 81 ? 14.149 4.310 -11.591 1.00 83.12 81 LEU A CA 1
ATOM 662 C C . LEU A 1 81 ? 14.890 5.424 -10.848 1.00 83.12 81 LEU A C 1
ATOM 664 O O . LEU A 1 81 ? 14.984 5.374 -9.622 1.00 83.12 81 LEU A O 1
ATOM 668 N N . GLU A 1 82 ? 15.383 6.441 -11.557 1.00 82.25 82 GLU A N 1
ATOM 669 C CA . GLU A 1 82 ? 16.126 7.548 -10.947 1.00 82.25 82 GLU A CA 1
ATOM 670 C C . GLU A 1 82 ? 15.262 8.316 -9.932 1.00 82.25 82 GLU A C 1
ATOM 672 O O . GLU A 1 82 ? 15.695 8.616 -8.812 1.00 82.25 82 GLU A O 1
ATOM 677 N N . LYS A 1 83 ? 14.002 8.589 -10.287 1.00 77.69 83 LYS A N 1
ATOM 678 C CA . LYS A 1 83 ? 13.041 9.258 -9.398 1.00 77.69 83 LYS A CA 1
ATOM 679 C C . LYS A 1 83 ? 12.691 8.406 -8.178 1.00 77.69 83 LYS A C 1
ATOM 681 O O . LYS A 1 83 ? 12.591 8.943 -7.074 1.00 77.69 83 LYS A O 1
ATOM 686 N N . SER A 1 84 ? 12.552 7.094 -8.363 1.00 70.88 84 SER A N 1
ATOM 687 C CA . SER A 1 84 ? 12.157 6.159 -7.303 1.00 70.88 84 SER A CA 1
ATOM 688 C C . SER A 1 84 ? 13.286 5.844 -6.316 1.00 70.88 84 SER A C 1
ATOM 690 O O 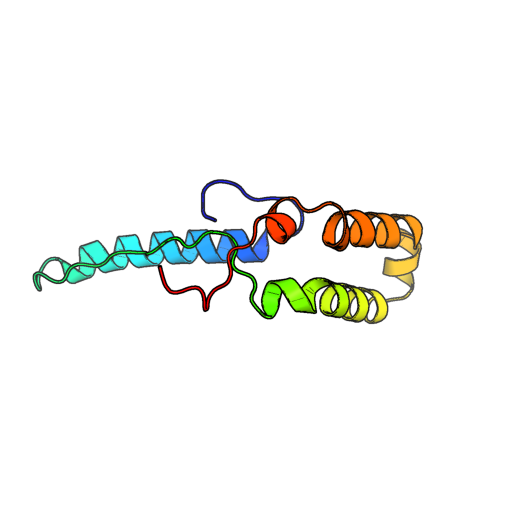. SER A 1 84 ? 13.023 5.696 -5.124 1.00 70.88 84 SER A O 1
ATOM 692 N N . VAL A 1 85 ? 14.535 5.755 -6.786 1.00 68.06 85 VAL A N 1
ATOM 693 C CA . VAL A 1 85 ? 15.690 5.318 -5.978 1.00 68.06 85 VAL A CA 1
ATOM 694 C C . VAL A 1 85 ? 16.479 6.501 -5.415 1.00 68.06 85 VAL A C 1
ATOM 696 O O . VAL A 1 85 ? 16.841 6.502 -4.240 1.00 68.06 85 VAL A O 1
ATOM 699 N N . THR A 1 86 ? 16.733 7.529 -6.225 1.00 60.06 86 THR A N 1
ATOM 700 C CA . THR A 1 86 ? 17.767 8.537 -5.928 1.00 60.06 86 THR A CA 1
ATOM 701 C C . THR A 1 86 ? 17.187 9.847 -5.386 1.00 60.06 86 THR A C 1
ATOM 703 O O . THR A 1 86 ? 17.822 10.541 -4.582 1.00 60.06 86 THR A O 1
ATOM 706 N N . LYS A 1 87 ? 15.970 10.208 -5.815 1.00 59.00 87 LYS A N 1
ATOM 707 C CA . LYS A 1 87 ? 15.361 11.525 -5.549 1.00 59.00 87 LYS A CA 1
ATOM 708 C C . LYS A 1 87 ? 14.133 11.508 -4.635 1.00 59.00 87 LYS A C 1
ATOM 710 O O . LYS A 1 87 ? 13.650 12.587 -4.305 1.00 59.00 87 LYS A O 1
ATOM 715 N N . SER A 1 88 ? 13.661 10.349 -4.173 1.00 65.75 88 SER A N 1
ATOM 716 C CA . SER A 1 88 ? 12.490 10.289 -3.288 1.00 65.75 88 SER A CA 1
ATOM 717 C C . SER A 1 88 ? 12.791 10.906 -1.906 1.00 65.75 88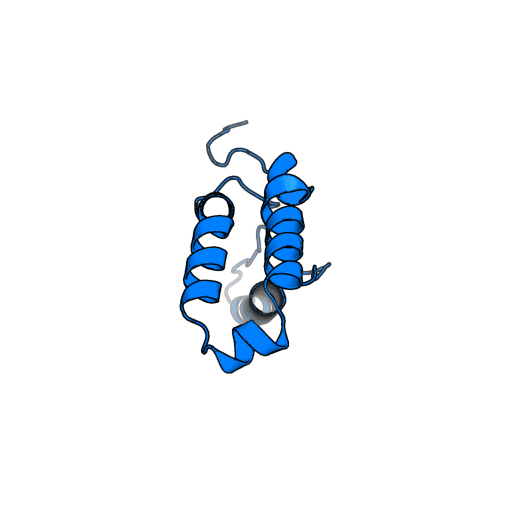 SER A C 1
ATOM 719 O O . SER A 1 88 ? 13.634 10.387 -1.170 1.00 65.75 88 SER A O 1
ATOM 721 N N . PRO A 1 89 ? 12.115 11.999 -1.497 1.00 63.44 89 PRO A N 1
ATOM 722 C CA . PRO A 1 89 ? 12.279 12.574 -0.160 1.00 63.44 89 PRO A CA 1
ATOM 723 C C . PRO A 1 89 ? 11.893 11.573 0.935 1.00 63.44 89 PRO A C 1
ATOM 725 O O . PRO A 1 89 ? 12.482 11.564 2.013 1.00 63.44 89 PRO A O 1
ATOM 728 N N . SER A 1 90 ? 10.930 10.700 0.637 1.00 64.19 90 SER A N 1
ATOM 729 C CA . SER A 1 90 ? 10.362 9.718 1.555 1.00 64.19 90 SER A CA 1
ATOM 730 C C . SER A 1 90 ? 11.359 8.649 1.999 1.00 64.19 90 SER A C 1
ATOM 732 O O . SER A 1 90 ? 11.256 8.173 3.123 1.00 64.19 90 SER A O 1
ATOM 734 N N . THR A 1 91 ? 12.320 8.276 1.148 1.00 65.69 91 THR A N 1
ATOM 735 C CA . THR A 1 91 ? 13.355 7.288 1.495 1.00 65.69 91 THR A CA 1
ATOM 736 C C . THR A 1 91 ? 14.504 7.916 2.277 1.00 6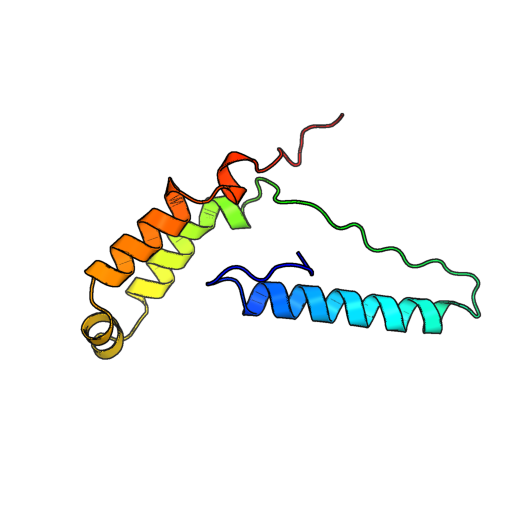5.69 91 THR A C 1
ATOM 738 O O . THR A 1 91 ? 15.051 7.276 3.170 1.00 65.69 91 THR A O 1
ATOM 741 N N . LYS A 1 92 ? 14.830 9.188 2.001 1.00 68.19 92 LYS A N 1
ATOM 742 C CA . LYS A 1 92 ? 15.867 9.945 2.725 1.00 68.19 92 LYS A CA 1
ATOM 743 C C . LYS A 1 92 ? 15.488 10.242 4.176 1.00 68.19 92 LYS A C 1
ATOM 745 O O . LYS A 1 92 ? 16.355 10.202 5.039 1.00 68.19 92 LYS A O 1
ATOM 750 N N . HIS A 1 93 ? 14.211 10.520 4.434 1.00 72.56 93 HIS A N 1
ATOM 751 C CA . HIS A 1 93 ? 13.694 10.850 5.769 1.00 72.56 93 HIS A CA 1
ATOM 752 C C . HIS A 1 93 ? 13.015 9.658 6.456 1.00 72.56 93 HIS A C 1
ATOM 754 O O . HIS A 1 93 ? 12.307 9.846 7.440 1.00 72.56 93 HIS A O 1
ATOM 760 N N . ALA A 1 94 ? 13.177 8.442 5.924 1.00 75.31 94 ALA A N 1
ATOM 761 C CA . ALA A 1 94 ? 12.571 7.264 6.523 1.00 75.31 94 ALA A CA 1
ATOM 762 C C . ALA A 1 94 ? 13.211 6.978 7.889 1.00 75.31 94 ALA A C 1
ATOM 764 O O . ALA A 1 94 ? 14.428 6.795 7.984 1.00 75.31 94 ALA A O 1
ATOM 765 N N . GLU A 1 95 ? 12.390 6.918 8.934 1.00 78.50 95 GLU A N 1
ATOM 766 C CA . GLU A 1 95 ? 12.863 6.629 10.286 1.00 78.50 95 GLU A CA 1
ATOM 767 C C . GLU A 1 95 ? 13.253 5.151 10.426 1.00 78.50 95 GLU A C 1
ATOM 769 O O . GLU A 1 95 ? 12.761 4.275 9.702 1.00 78.50 95 GLU A O 1
ATOM 774 N N . ASP A 1 96 ? 14.178 4.870 11.346 1.00 81.12 96 ASP A N 1
ATOM 775 C CA . ASP A 1 96 ? 14.589 3.502 11.643 1.00 81.12 96 ASP A CA 1
ATOM 776 C C . ASP A 1 96 ? 13.527 2.826 12.526 1.00 81.12 96 ASP A C 1
ATOM 778 O O . ASP A 1 96 ? 13.307 3.287 13.648 1.00 81.12 96 ASP A O 1
ATOM 782 N N . PRO A 1 97 ? 12.886 1.736 12.063 1.00 78.88 97 PRO A N 1
ATOM 783 C CA . PRO A 1 97 ? 11.847 1.057 12.832 1.00 78.88 97 PRO A CA 1
ATOM 784 C C . PR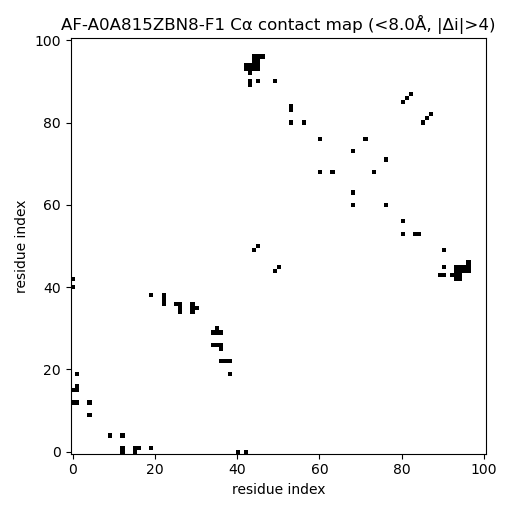O A 1 97 ? 12.349 0.447 14.150 1.00 78.88 97 PRO A C 1
ATOM 786 O O . PRO A 1 97 ? 11.533 0.161 15.019 1.00 78.88 97 PRO A O 1
ATOM 789 N N . MET A 1 98 ? 13.662 0.237 14.310 1.00 83.25 98 MET A N 1
ATOM 790 C CA . MET A 1 98 ? 14.263 -0.309 15.533 1.00 83.25 98 MET A CA 1
ATOM 791 C C . MET A 1 98 ? 14.805 0.771 16.475 1.00 83.25 98 MET A C 1
ATOM 793 O O . MET A 1 98 ? 15.315 0.447 17.549 1.00 83.25 98 MET A O 1
ATOM 797 N N . LYS A 1 99 ? 14.714 2.052 16.100 1.00 76.50 99 LYS A N 1
ATOM 798 C CA . LYS A 1 99 ? 15.098 3.154 16.980 1.00 76.50 99 LYS A CA 1
ATOM 799 C C . LYS A 1 99 ? 14.032 3.314 18.062 1.00 76.50 99 LYS A C 1
ATOM 801 O O . LYS A 1 99 ? 13.005 3.949 17.849 1.00 76.50 99 LYS A O 1
ATOM 806 N N . VAL A 1 100 ? 14.297 2.728 19.223 1.00 55.09 100 VAL A N 1
ATOM 807 C CA . VAL A 1 100 ? 13.528 2.976 20.443 1.00 55.09 100 VAL A CA 1
ATOM 808 C C . VAL A 1 100 ? 13.936 4.357 20.955 1.00 55.09 100 VAL A C 1
ATOM 810 O O . VAL A 1 100 ? 15.112 4.578 21.250 1.00 55.09 100 VAL A O 1
ATOM 813 N N . VAL A 1 101 ? 12.989 5.294 20.965 1.00 55.66 101 VAL A N 1
ATOM 814 C CA . VAL A 1 101 ? 13.117 6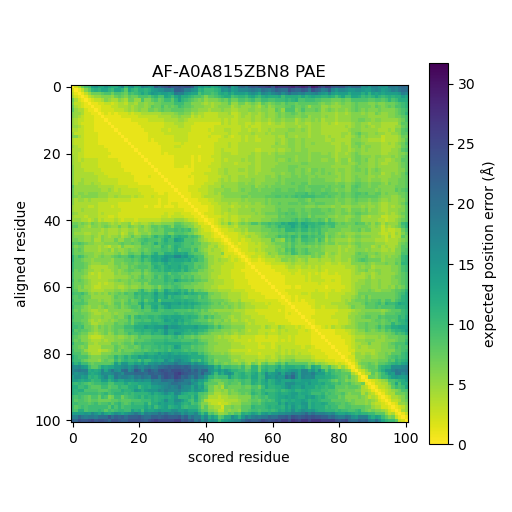.580 21.668 1.00 55.66 101 VAL A CA 1
ATOM 815 C C . VAL A 1 101 ? 12.650 6.386 23.101 1.00 55.66 101 VAL A C 1
ATOM 817 O O . VAL A 1 101 ? 11.624 5.690 23.272 1.00 55.66 101 VAL A O 1
#

pLDDT: mean 84.87, std 11.46, range [55.09, 98.38]

Foldseek 3Di:
DQPDDDPPCVVVNVVVVVVVVVQVVVQVVCVVVVDHGDDDDDAAAPDPCLVCVLVVLVVVLVPDDPVVCVVCDVVNSVVVSCCSPPPDPRNVPHHYPPDDD

Solvent-accessible surface area (backbone atoms only — not comparable to full-atom values): 6230 Å² total; per-residue (Å²): 98,75,87,65,75,58,91,96,38,59,74,60,32,53,52,44,44,51,49,53,53,51,49,53,53,48,32,62,68,36,43,89,75,75,48,86,70,85,83,84,82,67,75,58,54,66,42,69,73,66,74,44,43,66,57,53,51,48,54,51,60,71,68,47,56,67,70,58,49,64,71,62,32,68,68,52,53,52,52,52,48,46,48,65,72,76,64,40,66,61,70,77,68,30,42,62,80,82,66,81,128

InterPro domains:
  IPR002347 Short-chain dehydrogenase/reductase SDR [PF00106] (2-49)
  IPR036291 NAD(P)-binding domain superfamily [SSF51735] (2-58)

Secondary structure (DSSP, 8-state):
--S---TT-HHHHHHHHHHHHHHHHHHHHHGGGT----------B--HHHHTHHHHHHHHHHHS-HHHHHHHHHHHHHHHHHHHHTS-HHHHTPBPTT---

Nearest PDB structures (foldseek):
  6dfh-assembly1_B  TM=2.372E-01  e=9.226E+00  Human immunodeficiency virus 1